Protein AF-A0A0F9GE72-F1 (afdb_monomer_lite)

InterPro domains:
  IPR002109 Glutaredoxin [PF00462] (24-58)
  IPR036249 Thioredoxin-like superfamily [SSF52833] (23-63)

Sequence (99 aa):
MSIEEMIENLSQEVEGEKGIEENILIFTLSTCMWCKKCKSFLNERKMKYRYIELDKIDPKDKAKIALFREEYDISLEVWSRKKLKYLNLLDGNSYGKTN

Foldseek 3Di:
DDVVVLCVVQKDKDAFDPPQDDAAEEEAAPPDPVRVVVVVVCVVRRHIYIYGHLVPDDPVSSVVVVVVCVVPPPDVPPPPPCVVVVVVVVVDDDPDDDD

Organism: NCBI:txid412755

Radius of gyration: 16.98 Å; chains: 1; bounding box: 46×30×39 Å

Structure (mmCIF, N/CA/C/O backbone):
data_AF-A0A0F9GE72-F1
#
_entry.id   AF-A0A0F9GE72-F1
#
loop_
_atom_site.group_PDB
_atom_site.id
_atom_site.type_symbol
_atom_site.label_atom_id
_atom_site.label_alt_id
_atom_site.label_comp_id
_atom_site.label_asym_id
_atom_site.label_entity_id
_atom_site.label_seq_id
_atom_site.pdbx_PDB_ins_code
_atom_site.Cartn_x
_atom_site.Cartn_y
_atom_site.Cartn_z
_atom_site.occupancy
_atom_site.B_iso_or_equiv
_atom_site.auth_seq_id
_atom_site.auth_comp_id
_atom_site.auth_asym_id
_atom_site.auth_atom_id
_atom_site.pdbx_PDB_model_num
ATOM 1 N N . MET A 1 1 ? 3.773 11.601 -17.931 1.00 62.34 1 MET A N 1
ATOM 2 C CA . MET A 1 1 ? 3.130 11.230 -16.663 1.00 62.34 1 MET A CA 1
ATOM 3 C C . MET A 1 1 ? 4.076 11.653 -15.567 1.00 62.34 1 MET A C 1
ATOM 5 O O . MET A 1 1 ? 5.234 11.238 -15.620 1.00 62.34 1 MET A O 1
ATOM 9 N N . SER A 1 2 ? 3.634 12.555 -14.697 1.00 78.94 2 SER A N 1
ATOM 10 C CA . SER A 1 2 ? 4.435 12.991 -13.552 1.00 78.94 2 SER A CA 1
ATOM 11 C C . SER A 1 2 ? 4.518 11.867 -12.511 1.00 78.94 2 SER A C 1
ATOM 13 O O . SER A 1 2 ? 3.772 10.884 -12.584 1.00 78.94 2 SER A O 1
ATOM 15 N N . ILE A 1 3 ? 5.453 11.964 -11.567 1.00 76.19 3 ILE A N 1
ATOM 16 C CA . ILE A 1 3 ? 5.609 10.935 -10.531 1.00 76.19 3 ILE A CA 1
ATOM 17 C C . ILE A 1 3 ? 4.402 10.911 -9.584 1.00 76.19 3 ILE A C 1
ATOM 19 O O . ILE A 1 3 ? 3.982 9.845 -9.144 1.00 76.19 3 ILE A O 1
ATOM 23 N N . GLU A 1 4 ? 3.788 12.066 -9.346 1.00 80.44 4 GLU A N 1
ATOM 24 C CA . GLU A 1 4 ? 2.589 12.232 -8.527 1.00 80.44 4 GLU A CA 1
ATOM 25 C C . GLU A 1 4 ? 1.395 11.506 -9.152 1.00 80.44 4 GLU A C 1
ATOM 27 O O . GLU A 1 4 ? 0.713 10.749 -8.467 1.00 80.44 4 GLU A O 1
ATOM 32 N N . GLU A 1 5 ? 1.192 11.653 -10.467 1.00 83.81 5 GLU A N 1
ATOM 33 C CA . GLU A 1 5 ? 0.151 10.922 -11.203 1.00 83.81 5 GLU A CA 1
ATOM 34 C C . GLU A 1 5 ? 0.367 9.405 -11.123 1.00 83.81 5 GLU A C 1
ATOM 36 O O . GLU A 1 5 ? -0.586 8.637 -10.997 1.00 83.81 5 GLU A O 1
ATOM 41 N N . MET A 1 6 ? 1.622 8.950 -11.187 1.00 83.06 6 MET A N 1
ATOM 42 C CA . MET A 1 6 ? 1.941 7.528 -11.048 1.00 83.06 6 MET A CA 1
ATOM 43 C C . MET A 1 6 ? 1.644 7.006 -9.644 1.00 83.06 6 MET A C 1
ATOM 45 O O . MET A 1 6 ? 1.077 5.924 -9.507 1.00 83.06 6 MET A O 1
ATOM 49 N N . ILE A 1 7 ? 2.036 7.755 -8.611 1.00 86.00 7 ILE A N 1
ATOM 50 C CA . ILE A 1 7 ? 1.771 7.399 -7.216 1.00 86.00 7 ILE A CA 1
ATOM 51 C C . ILE A 1 7 ? 0.267 7.300 -6.989 1.00 86.00 7 ILE A C 1
ATOM 53 O O . ILE A 1 7 ? -0.181 6.303 -6.432 1.00 86.00 7 ILE A O 1
ATOM 57 N N . GLU A 1 8 ? -0.504 8.273 -7.469 1.00 87.88 8 GLU A N 1
ATOM 58 C CA . GLU A 1 8 ? -1.957 8.272 -7.315 1.00 87.88 8 GLU A CA 1
ATOM 59 C C . GLU A 1 8 ? -2.579 7.033 -7.974 1.00 87.88 8 GLU A C 1
ATOM 61 O O . GLU A 1 8 ? -3.279 6.269 -7.313 1.00 87.88 8 GLU A O 1
ATOM 66 N N . ASN A 1 9 ? -2.220 6.757 -9.232 1.00 89.31 9 ASN A N 1
ATOM 67 C CA . ASN A 1 9 ? -2.766 5.635 -10.002 1.00 89.31 9 ASN A CA 1
ATOM 68 C C . ASN A 1 9 ? -2.397 4.251 -9.447 1.00 89.31 9 ASN A C 1
ATOM 70 O O . ASN A 1 9 ? -3.138 3.288 -9.647 1.00 89.31 9 ASN A O 1
ATOM 74 N N . LEU A 1 10 ? -1.232 4.121 -8.807 1.00 90.00 10 LEU A N 1
ATOM 75 C CA . LEU A 1 10 ? -0.733 2.839 -8.299 1.00 90.00 10 LEU A CA 1
ATOM 76 C C . LEU A 1 10 ? -1.049 2.619 -6.820 1.00 90.00 10 LEU A C 1
ATOM 78 O O . LEU A 1 10 ? -0.898 1.499 -6.322 1.00 90.00 10 LEU A O 1
ATOM 82 N N . SER A 1 11 ? -1.443 3.673 -6.109 1.00 91.00 11 SER A N 1
ATOM 83 C CA . SER A 1 11 ? -1.728 3.592 -4.686 1.00 91.00 11 SER A CA 1
ATOM 84 C C . SER A 1 11 ? -3.094 2.981 -4.401 1.00 91.00 11 SER A C 1
ATOM 86 O O . SER A 1 11 ? -4.070 3.175 -5.119 1.00 91.00 11 SER A O 1
ATOM 88 N N . GLN A 1 12 ? -3.149 2.209 -3.323 1.00 93.75 12 GLN A N 1
ATOM 89 C CA . GLN A 1 12 ? -4.368 1.650 -2.765 1.00 93.75 12 GLN A CA 1
ATOM 90 C C . GLN A 1 12 ? -4.630 2.319 -1.424 1.00 93.75 12 GLN A C 1
ATOM 92 O O . GLN A 1 12 ? -3.732 2.384 -0.583 1.00 93.75 12 GLN A O 1
ATOM 97 N N . GLU A 1 13 ? -5.849 2.804 -1.226 1.00 92.88 13 GLU A N 1
ATOM 98 C CA . GLU A 1 13 ? -6.238 3.551 -0.035 1.00 92.88 13 GLU A CA 1
ATOM 99 C C . GLU A 1 13 ? -6.942 2.663 0.991 1.00 92.88 13 GLU A C 1
ATOM 101 O O . GLU A 1 13 ? -7.710 1.758 0.655 1.00 92.88 13 GLU A O 1
ATOM 106 N N . VAL A 1 14 ? -6.655 2.931 2.261 1.00 93.38 14 VAL A N 1
ATOM 107 C CA . VAL A 1 14 ? -7.314 2.332 3.416 1.00 93.38 14 VAL A CA 1
ATOM 108 C C . VAL A 1 14 ? -7.856 3.468 4.271 1.00 93.38 14 VAL A C 1
ATOM 110 O O . VAL A 1 14 ? -7.094 4.312 4.744 1.00 93.38 14 VAL A O 1
ATOM 113 N N . GLU A 1 15 ? -9.177 3.489 4.448 1.00 90.62 15 GLU A N 1
ATOM 114 C CA . GLU A 1 15 ? -9.854 4.481 5.282 1.00 90.62 15 GLU A CA 1
ATOM 115 C C . GLU A 1 15 ? -9.577 4.245 6.772 1.00 90.62 15 GLU A C 1
ATOM 117 O O . GLU A 1 15 ? -9.456 3.107 7.233 1.00 90.62 15 GLU A O 1
ATOM 122 N N . GLY A 1 16 ? -9.506 5.343 7.521 1.00 87.25 16 GLY A N 1
ATOM 123 C CA . GLY A 1 16 ? -9.292 5.356 8.966 1.00 87.25 16 GLY A CA 1
ATOM 124 C C . GLY A 1 16 ? -10.464 5.957 9.745 1.00 87.25 16 GLY A C 1
ATOM 125 O O . GLY A 1 16 ? -11.524 6.257 9.196 1.00 87.25 16 GLY A O 1
ATOM 126 N N . GLU A 1 17 ? -10.273 6.158 11.048 1.00 87.25 17 GLU A N 1
ATOM 127 C CA . GLU A 1 17 ? -11.197 6.941 11.871 1.00 87.25 17 GLU A CA 1
ATOM 128 C C . GLU A 1 17 ? -11.137 8.435 11.523 1.00 87.25 17 GLU A C 1
ATOM 130 O O . GLU A 1 17 ? -10.074 9.008 11.269 1.00 87.25 17 GLU A O 1
ATOM 135 N N . LYS A 1 18 ? -12.309 9.085 11.531 1.00 70.25 18 LYS A N 1
ATOM 136 C CA . LYS A 1 18 ? -12.433 10.527 11.283 1.00 70.25 18 LYS A CA 1
ATOM 137 C C . LYS A 1 18 ? -11.615 11.321 12.305 1.00 70.25 18 LYS A C 1
ATOM 139 O O . LYS A 1 18 ? -11.782 11.131 13.505 1.00 70.25 18 LYS A O 1
ATOM 144 N N . GLY A 1 19 ? -10.810 12.261 11.812 1.00 65.81 19 GLY A N 1
ATOM 145 C CA . GLY A 1 19 ? -9.991 13.163 12.629 1.00 65.81 19 GLY A CA 1
ATOM 146 C C . GLY A 1 19 ? -8.499 12.822 12.665 1.00 65.81 19 GLY A C 1
ATOM 147 O O . GLY A 1 19 ? -7.734 13.595 13.231 1.00 65.81 19 GLY A O 1
ATOM 148 N N . ILE A 1 20 ? -8.075 11.712 12.044 1.00 61.19 20 ILE A N 1
ATOM 149 C CA . ILE A 1 20 ? -6.660 11.368 11.842 1.00 61.19 20 ILE A CA 1
ATOM 150 C C . ILE A 1 20 ? -6.300 11.672 10.381 1.00 61.19 20 ILE A C 1
ATOM 152 O O . ILE A 1 20 ? -6.423 10.819 9.502 1.00 61.19 20 ILE A O 1
ATOM 156 N N . GLU A 1 21 ? -5.910 12.917 10.107 1.00 59.06 21 GLU A N 1
ATOM 157 C CA . GLU A 1 21 ? -5.495 13.369 8.773 1.00 59.06 21 GLU A CA 1
ATOM 158 C C . GLU A 1 21 ? -3.972 13.287 8.631 1.00 59.06 21 GLU A C 1
ATOM 160 O O . GLU A 1 21 ? -3.265 14.288 8.716 1.00 59.06 21 GLU A O 1
ATOM 165 N N . GLU A 1 22 ? -3.449 12.078 8.425 1.00 66.44 22 GLU A N 1
ATOM 166 C CA . GLU A 1 22 ? -2.045 11.896 8.056 1.00 66.44 22 GLU A CA 1
ATOM 167 C C . GLU A 1 22 ? -1.932 11.369 6.620 1.00 66.44 22 GLU A C 1
ATOM 169 O O . GLU A 1 22 ? -2.523 10.352 6.257 1.00 66.44 22 GLU A O 1
ATOM 174 N N . ASN A 1 23 ? -1.141 12.058 5.790 1.00 76.31 23 ASN A N 1
ATOM 175 C CA . ASN A 1 23 ? -0.813 11.635 4.425 1.00 76.31 23 ASN A CA 1
ATOM 176 C C . ASN A 1 23 ? 0.251 10.528 4.448 1.00 76.31 23 ASN A C 1
ATOM 178 O O . ASN A 1 23 ? 1.393 10.721 4.031 1.00 76.31 23 ASN A O 1
ATOM 182 N N . ILE A 1 24 ? -0.118 9.358 4.966 1.00 88.44 24 ILE A N 1
ATOM 183 C CA . ILE A 1 24 ? 0.775 8.205 5.051 1.00 88.44 24 ILE A CA 1
ATOM 184 C C . ILE A 1 24 ? 0.766 7.472 3.707 1.00 88.44 24 ILE A C 1
ATOM 186 O O . ILE A 1 24 ? -0.266 6.957 3.280 1.00 88.44 24 ILE A O 1
ATOM 190 N N . LEU A 1 25 ? 1.927 7.381 3.057 1.00 88.94 25 LEU A N 1
ATOM 191 C CA . LEU A 1 25 ? 2.158 6.523 1.895 1.00 88.94 25 LEU A CA 1
ATOM 192 C C . LEU A 1 25 ? 3.252 5.507 2.229 1.00 88.94 25 LEU A C 1
ATOM 194 O O . LEU A 1 25 ? 4.371 5.890 2.565 1.00 88.94 25 LEU A O 1
ATOM 198 N N . ILE A 1 26 ? 2.950 4.214 2.106 1.00 90.06 26 ILE A N 1
ATOM 199 C CA . ILE A 1 26 ? 3.926 3.141 2.333 1.00 90.06 26 ILE A CA 1
ATOM 200 C C . ILE A 1 26 ? 4.171 2.310 1.071 1.00 90.06 26 ILE A C 1
ATOM 202 O O . ILE A 1 26 ? 3.250 1.868 0.387 1.00 90.06 26 ILE A O 1
ATOM 206 N N . PHE A 1 27 ? 5.438 2.031 0.781 1.00 90.38 27 PHE A N 1
ATOM 207 C CA . PHE A 1 27 ? 5.820 1.097 -0.276 1.00 90.38 27 PHE A CA 1
ATOM 208 C C . PHE A 1 27 ? 6.007 -0.300 0.308 1.00 90.38 27 PHE A C 1
ATOM 210 O O . PHE A 1 27 ? 6.786 -0.495 1.245 1.00 90.38 27 PHE A O 1
ATOM 217 N N . THR A 1 28 ? 5.302 -1.282 -0.244 1.00 91.88 28 THR A N 1
ATOM 218 C CA . THR A 1 28 ? 5.268 -2.642 0.291 1.00 91.88 28 THR A CA 1
ATOM 219 C C . THR A 1 28 ? 5.620 -3.695 -0.749 1.00 91.88 28 THR A C 1
ATOM 221 O O . THR A 1 28 ? 5.696 -3.427 -1.947 1.00 91.88 28 THR A O 1
ATOM 224 N N . LEU A 1 29 ? 5.909 -4.898 -0.255 1.00 92.38 29 LEU A N 1
ATOM 225 C CA . LEU A 1 29 ? 5.964 -6.115 -1.053 1.00 92.38 29 LEU A CA 1
ATOM 226 C C . LEU A 1 29 ? 4.910 -7.073 -0.510 1.00 92.38 29 LEU A C 1
ATOM 228 O O . LEU A 1 29 ? 4.890 -7.332 0.701 1.00 92.38 29 LEU A O 1
ATOM 232 N N . SER A 1 30 ? 4.100 -7.662 -1.386 1.00 90.00 30 SER A N 1
ATOM 233 C CA . SER A 1 30 ? 2.965 -8.496 -0.970 1.00 90.00 30 SER A CA 1
ATOM 234 C C . SER A 1 30 ? 3.392 -9.764 -0.211 1.00 90.00 30 SER A C 1
ATOM 236 O O . SER A 1 30 ? 2.650 -10.311 0.614 1.00 90.00 30 SER A O 1
ATOM 238 N N . THR A 1 31 ? 4.634 -10.200 -0.427 1.00 92.69 31 THR A N 1
ATOM 239 C CA . THR A 1 31 ? 5.256 -11.363 0.217 1.00 92.69 31 THR A CA 1
ATOM 240 C C . THR A 1 31 ? 6.081 -11.018 1.462 1.00 92.69 31 THR A C 1
ATOM 242 O O . THR A 1 31 ? 6.504 -11.923 2.180 1.00 92.69 31 THR A O 1
ATOM 245 N N . CYS A 1 32 ? 6.287 -9.737 1.785 1.00 93.44 32 CYS A N 1
ATOM 246 C CA . CYS A 1 32 ? 7.125 -9.332 2.914 1.00 93.44 32 CYS A CA 1
ATOM 247 C C . CYS A 1 32 ? 6.361 -9.361 4.246 1.00 93.44 32 CYS A C 1
ATOM 249 O O . CYS A 1 32 ? 5.375 -8.647 4.446 1.00 93.44 32 CYS A O 1
ATOM 251 N N . MET A 1 33 ? 6.868 -10.138 5.207 1.00 95.62 33 MET A N 1
ATOM 252 C CA . MET A 1 33 ? 6.277 -10.241 6.546 1.00 95.62 33 MET A CA 1
ATOM 253 C C . MET A 1 33 ? 6.270 -8.898 7.294 1.00 95.62 33 MET A C 1
ATOM 255 O O . MET A 1 33 ? 5.303 -8.587 7.986 1.00 95.62 33 MET A O 1
ATOM 259 N N . TRP A 1 34 ? 7.311 -8.076 7.138 1.00 95.31 34 TRP A N 1
ATOM 260 C CA . TRP A 1 34 ? 7.392 -6.762 7.786 1.00 95.31 34 TRP A CA 1
ATOM 261 C C . TRP A 1 34 ? 6.391 -5.766 7.208 1.00 95.31 34 TRP A C 1
ATOM 263 O O . TRP A 1 34 ? 5.757 -5.037 7.965 1.00 95.31 34 TRP A O 1
ATOM 273 N N . CYS A 1 35 ? 6.176 -5.793 5.891 1.00 94.56 35 CYS A N 1
ATOM 274 C CA . CYS A 1 35 ? 5.148 -4.975 5.253 1.00 94.56 35 CYS A CA 1
ATOM 275 C C . CYS A 1 35 ? 3.756 -5.325 5.783 1.00 94.56 35 CYS A C 1
ATOM 277 O O . CYS A 1 35 ? 2.979 -4.430 6.101 1.00 94.56 35 CYS A O 1
ATOM 279 N N . LYS A 1 36 ? 3.464 -6.622 5.952 1.00 95.19 36 LYS A N 1
ATOM 280 C CA . LYS A 1 36 ? 2.206 -7.076 6.561 1.00 95.19 36 LYS A CA 1
ATOM 281 C C . LYS A 1 36 ? 2.059 -6.568 7.994 1.00 95.19 36 LYS A C 1
ATOM 283 O O . LYS A 1 36 ? 1.023 -6.006 8.319 1.00 95.19 36 LYS A O 1
ATOM 288 N N . LYS A 1 37 ? 3.108 -6.687 8.819 1.00 96.38 37 LYS A N 1
ATOM 289 C CA . LYS A 1 37 ? 3.106 -6.162 10.197 1.00 96.38 37 LYS A CA 1
ATOM 290 C C . LYS A 1 37 ? 2.882 -4.648 10.251 1.00 96.38 37 LYS A C 1
ATOM 292 O O . LYS A 1 37 ? 2.119 -4.190 11.089 1.00 96.38 37 LYS A O 1
ATOM 297 N N . CYS A 1 38 ? 3.506 -3.883 9.356 1.00 95.56 38 CYS A N 1
ATOM 298 C CA . CYS A 1 38 ? 3.303 -2.436 9.260 1.00 95.56 38 CYS A CA 1
ATOM 299 C C . CYS A 1 38 ? 1.850 -2.089 8.891 1.00 95.56 38 CYS A C 1
ATOM 301 O O . CYS A 1 38 ? 1.228 -1.287 9.580 1.00 95.56 38 CYS A O 1
ATOM 303 N N . LYS A 1 39 ? 1.269 -2.760 7.885 1.00 94.81 39 LYS A N 1
ATOM 304 C CA . LYS A 1 39 ? -0.156 -2.595 7.544 1.00 94.81 39 LYS A CA 1
ATOM 305 C C . LYS A 1 39 ? -1.066 -2.939 8.723 1.00 94.81 39 LYS A C 1
ATOM 307 O O . LYS A 1 39 ? -1.968 -2.172 9.031 1.00 94.81 39 LYS A O 1
ATOM 312 N N . SER A 1 40 ? -0.806 -4.047 9.420 1.00 96.00 40 SER A N 1
ATOM 313 C CA . SER A 1 40 ? -1.549 -4.418 10.632 1.00 96.00 40 SER A CA 1
ATOM 314 C C . SER A 1 40 ? -1.454 -3.343 11.713 1.00 96.00 40 SER A C 1
ATOM 316 O O . SER A 1 40 ? -2.479 -2.949 12.249 1.00 96.00 40 SER A O 1
ATOM 318 N N . PHE A 1 41 ? -0.261 -2.803 11.970 1.00 95.19 41 PHE A N 1
ATOM 319 C CA . PHE A 1 41 ? -0.050 -1.734 12.949 1.00 95.19 41 PHE A CA 1
ATOM 320 C C . PHE A 1 41 ? -0.884 -0.477 12.649 1.00 95.19 41 PHE A C 1
ATOM 322 O O 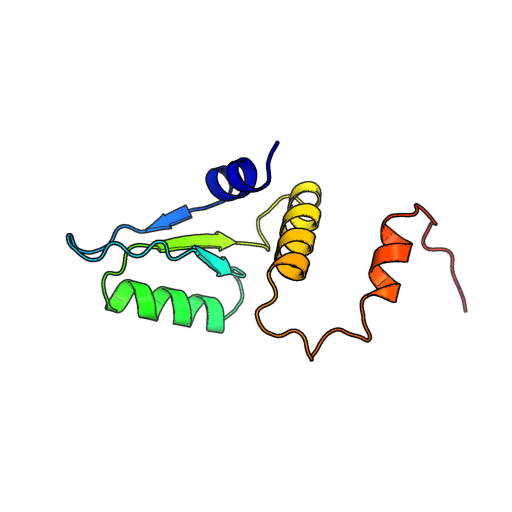. PHE A 1 41 ? -1.448 0.114 13.575 1.00 95.19 41 PHE A O 1
ATOM 329 N N . LEU A 1 42 ? -0.963 -0.077 11.373 1.00 93.38 42 LEU A N 1
ATOM 330 C CA . LEU A 1 42 ? -1.770 1.064 10.923 1.00 93.38 42 LEU A CA 1
ATOM 331 C C . LEU A 1 42 ? -3.271 0.757 11.023 1.00 93.38 42 LEU A C 1
ATOM 333 O O . LEU A 1 42 ? -4.033 1.566 11.550 1.00 93.38 42 LEU A O 1
ATOM 337 N N . ASN A 1 43 ? -3.682 -0.442 10.599 1.00 93.00 43 ASN A N 1
ATOM 338 C CA . ASN A 1 43 ? -5.071 -0.901 10.671 1.00 93.00 43 ASN A CA 1
ATOM 339 C C . ASN A 1 43 ? -5.582 -0.976 12.120 1.00 93.00 43 ASN A C 1
ATOM 341 O O . ASN A 1 43 ? -6.691 -0.538 12.404 1.00 93.00 43 ASN A O 1
ATOM 345 N N . GLU A 1 44 ? -4.778 -1.500 13.049 1.00 94.62 44 GLU A N 1
ATOM 346 C CA . GLU A 1 44 ? -5.117 -1.609 14.478 1.00 94.62 44 GLU A CA 1
ATOM 347 C C . GLU A 1 44 ? -5.374 -0.242 15.122 1.00 94.62 44 GLU A C 1
ATOM 349 O O . GLU A 1 44 ? -6.204 -0.121 16.020 1.00 94.62 44 GLU A O 1
ATOM 354 N N . ARG A 1 45 ? -4.682 0.795 14.640 1.00 91.75 45 ARG A N 1
ATOM 355 C CA . ARG A 1 45 ? -4.859 2.191 15.068 1.00 91.75 45 ARG A CA 1
ATOM 356 C C . ARG A 1 45 ? -5.917 2.933 14.267 1.00 91.75 45 ARG A C 1
ATOM 358 O O . ARG A 1 45 ? -6.128 4.112 14.523 1.00 91.75 45 ARG A O 1
ATOM 365 N N . LYS A 1 46 ? -6.555 2.258 13.304 1.00 91.44 46 LYS A N 1
ATOM 366 C CA . LYS A 1 46 ? -7.547 2.833 12.392 1.00 91.44 46 LYS A CA 1
ATOM 367 C C . LYS A 1 46 ? -7.014 4.097 11.711 1.00 91.44 46 LYS A C 1
ATOM 369 O O . LYS A 1 46 ? -7.728 5.082 11.560 1.00 91.44 46 LYS A O 1
ATOM 374 N N . MET A 1 47 ? -5.738 4.077 11.335 1.00 90.75 47 MET A N 1
ATOM 375 C CA . MET A 1 47 ? -5.115 5.173 10.604 1.00 90.75 47 MET A CA 1
ATOM 376 C C . MET A 1 47 ? -5.506 5.101 9.133 1.00 90.75 47 MET A C 1
ATOM 378 O O . MET A 1 47 ? -5.552 4.014 8.555 1.00 90.75 47 MET A O 1
ATOM 382 N N . LYS A 1 48 ? -5.741 6.264 8.527 1.00 92.50 48 LYS A N 1
ATOM 383 C CA . LYS A 1 48 ? -5.881 6.393 7.080 1.00 92.50 48 LYS A CA 1
ATOM 384 C C . LYS A 1 48 ? -4.495 6.329 6.441 1.00 92.50 48 LYS A C 1
ATOM 386 O O . LYS A 1 48 ? -3.575 7.000 6.901 1.00 92.50 48 LYS A O 1
ATOM 391 N N . TYR A 1 49 ? -4.323 5.509 5.410 1.00 92.44 49 TYR A N 1
ATOM 392 C CA . TYR A 1 49 ? -3.058 5.433 4.679 1.00 92.44 49 TYR A CA 1
ATOM 393 C C . TYR A 1 49 ? -3.252 4.921 3.257 1.00 92.44 49 TYR A C 1
ATOM 395 O O . TYR A 1 49 ? -4.235 4.258 2.930 1.00 92.44 49 TYR A O 1
ATOM 403 N N . ARG A 1 50 ? -2.257 5.193 2.417 1.00 93.12 50 ARG A N 1
ATOM 404 C CA . ARG A 1 50 ? -2.124 4.640 1.075 1.00 93.12 50 ARG A CA 1
ATOM 405 C C . ARG A 1 50 ? -0.927 3.711 1.010 1.00 93.12 50 ARG A C 1
ATOM 407 O O . ARG A 1 50 ? 0.073 3.908 1.702 1.00 93.12 50 ARG A O 1
ATOM 414 N N . TYR A 1 51 ? -0.999 2.693 0.166 1.00 93.12 51 TYR A N 1
ATOM 415 C CA . TYR A 1 51 ? 0.128 1.802 -0.061 1.00 93.12 51 TYR A CA 1
ATOM 416 C C . TYR A 1 51 ? 0.282 1.398 -1.519 1.00 93.12 51 TYR A C 1
ATOM 418 O O . TYR A 1 51 ? -0.685 1.349 -2.269 1.00 93.12 51 TYR A O 1
ATOM 426 N N . ILE A 1 52 ? 1.512 1.068 -1.901 1.00 92.12 52 ILE A N 1
ATOM 427 C CA . ILE A 1 52 ? 1.862 0.612 -3.247 1.00 92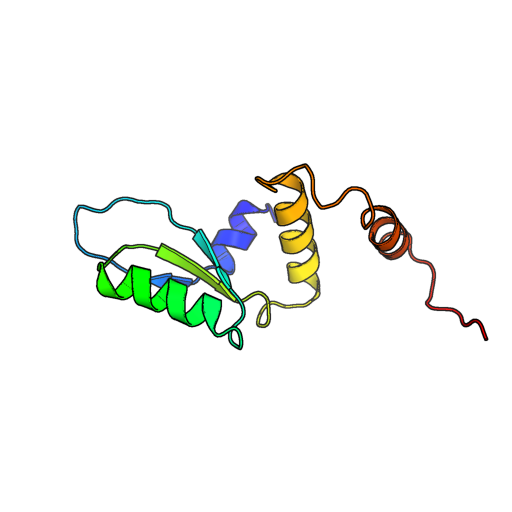.12 52 ILE A CA 1
ATOM 428 C C . ILE A 1 52 ? 2.618 -0.717 -3.135 1.00 92.12 52 ILE A C 1
ATOM 430 O O . ILE A 1 52 ? 3.662 -0.783 -2.487 1.00 92.12 52 ILE A O 1
ATOM 434 N N . GLU A 1 53 ? 2.119 -1.775 -3.780 1.00 92.75 53 GLU A N 1
ATOM 435 C CA . GLU A 1 53 ? 2.781 -3.090 -3.828 1.00 92.75 53 GLU A CA 1
ATOM 436 C C . GLU A 1 53 ? 3.793 -3.152 -4.982 1.00 92.75 53 GLU A C 1
ATOM 438 O O . GLU A 1 53 ? 3.440 -3.426 -6.128 1.00 92.75 53 GLU A O 1
ATOM 443 N N . LEU A 1 54 ? 5.074 -2.921 -4.687 1.00 88.56 54 LEU A N 1
ATOM 444 C CA . LEU A 1 54 ? 6.153 -2.813 -5.683 1.00 88.56 54 LEU A CA 1
ATOM 445 C C . LEU A 1 54 ? 6.402 -4.092 -6.497 1.00 88.56 54 LEU A C 1
ATOM 447 O O . LEU A 1 54 ? 7.049 -4.058 -7.546 1.00 88.56 54 LEU A O 1
ATOM 451 N N . ASP A 1 55 ? 5.965 -5.240 -5.992 1.00 88.81 55 ASP A N 1
ATOM 452 C CA . ASP A 1 55 ? 6.042 -6.529 -6.675 1.00 88.81 55 ASP A CA 1
ATOM 453 C C . ASP A 1 55 ? 4.885 -6.772 -7.651 1.00 88.81 55 ASP A C 1
ATOM 455 O O . ASP A 1 55 ? 4.996 -7.670 -8.481 1.00 88.81 55 ASP A O 1
ATOM 459 N N . LYS A 1 56 ? 3.816 -5.968 -7.590 1.00 89.50 56 LYS A N 1
ATOM 460 C CA . LYS A 1 56 ? 2.631 -6.088 -8.457 1.00 89.50 56 LYS A CA 1
ATOM 461 C C . LYS A 1 56 ? 2.568 -5.048 -9.577 1.00 89.50 56 LYS A C 1
ATOM 463 O O . LYS A 1 56 ? 1.657 -5.096 -10.395 1.00 89.50 56 LYS A O 1
ATOM 468 N N . ILE A 1 57 ? 3.508 -4.110 -9.601 1.00 88.50 57 ILE A N 1
ATOM 469 C CA . ILE A 1 57 ? 3.582 -3.043 -10.604 1.00 88.50 57 ILE A CA 1
ATOM 470 C C . ILE A 1 57 ? 4.279 -3.560 -11.865 1.00 88.50 57 ILE A C 1
ATOM 472 O O . ILE A 1 57 ? 5.195 -4.385 -11.778 1.00 88.50 57 ILE A O 1
ATOM 476 N N . ASP A 1 58 ? 3.879 -3.038 -13.027 1.00 86.25 58 ASP A N 1
ATOM 477 C CA . ASP A 1 58 ? 4.548 -3.328 -14.293 1.00 86.25 58 ASP A CA 1
ATOM 478 C C . ASP A 1 58 ? 6.048 -2.969 -14.215 1.00 86.25 58 ASP A C 1
ATOM 480 O O . ASP A 1 58 ? 6.416 -1.917 -13.674 1.00 86.25 58 ASP A O 1
ATOM 484 N N . PRO A 1 59 ? 6.952 -3.804 -14.756 1.00 79.31 59 PRO A N 1
ATOM 485 C CA . PRO A 1 59 ? 8.385 -3.529 -14.749 1.00 79.31 59 PRO A CA 1
ATOM 486 C C . PRO A 1 59 ? 8.779 -2.134 -15.266 1.00 79.31 59 PRO A C 1
ATOM 488 O O . PRO A 1 59 ? 9.746 -1.559 -14.762 1.00 79.31 59 PRO A O 1
ATOM 491 N N . LYS A 1 60 ? 8.036 -1.567 -16.229 1.00 78.88 60 LYS A N 1
ATOM 492 C CA . LYS A 1 60 ? 8.294 -0.225 -16.784 1.00 78.88 60 LYS A CA 1
ATOM 493 C C . LYS A 1 60 ? 8.031 0.891 -15.774 1.00 78.88 60 LYS A C 1
ATOM 495 O O . LYS A 1 60 ? 8.750 1.890 -15.764 1.00 78.88 60 LYS A O 1
ATOM 500 N N . ASP A 1 61 ? 7.043 0.710 -14.907 1.00 79.12 61 ASP A N 1
ATOM 501 C CA . ASP A 1 61 ? 6.675 1.687 -13.880 1.00 79.12 61 ASP A CA 1
ATOM 502 C C . ASP A 1 61 ? 7.503 1.503 -12.604 1.00 79.12 61 ASP A C 1
ATOM 504 O O . ASP A 1 61 ? 7.846 2.472 -11.921 1.00 79.12 61 ASP A O 1
ATOM 508 N N . LYS A 1 62 ? 7.946 0.269 -12.342 1.00 74.38 62 LYS A N 1
ATOM 509 C CA . LYS A 1 62 ? 8.837 -0.064 -11.227 1.00 74.38 62 LYS A CA 1
ATOM 510 C C . LYS A 1 62 ? 10.166 0.693 -11.275 1.00 74.38 62 LYS A C 1
ATOM 512 O O . LYS A 1 62 ? 10.653 1.112 -10.227 1.00 74.38 62 LYS A O 1
ATOM 517 N N . ALA A 1 63 ? 10.741 0.891 -12.464 1.00 71.62 63 ALA A N 1
ATOM 518 C CA . ALA A 1 63 ? 11.990 1.640 -12.630 1.00 71.62 63 ALA A CA 1
ATOM 519 C C . ALA A 1 63 ? 11.845 3.110 -12.203 1.00 71.62 63 ALA A C 1
ATOM 521 O O . ALA A 1 63 ? 12.714 3.644 -11.520 1.00 71.62 63 ALA A O 1
ATOM 522 N N . LYS A 1 64 ? 10.717 3.746 -12.530 1.00 74.12 64 LYS A N 1
ATOM 523 C CA . LYS A 1 64 ? 10.453 5.150 -12.181 1.00 74.12 64 LYS A CA 1
ATOM 524 C C . LYS A 1 64 ? 10.230 5.335 -10.679 1.00 74.12 64 LYS A C 1
ATOM 526 O O . LYS A 1 64 ? 10.763 6.270 -10.094 1.00 74.12 64 LYS A O 1
ATOM 531 N N . ILE A 1 65 ? 9.524 4.402 -10.037 1.00 73.00 65 ILE A N 1
ATOM 532 C CA . ILE A 1 65 ? 9.352 4.409 -8.574 1.00 73.00 65 ILE A CA 1
ATOM 533 C C . ILE A 1 65 ? 10.678 4.121 -7.859 1.00 73.00 65 ILE A C 1
ATOM 535 O O . ILE A 1 65 ? 10.948 4.691 -6.805 1.00 73.00 65 ILE A O 1
ATOM 539 N N . ALA A 1 66 ? 11.525 3.249 -8.412 1.00 68.25 66 ALA A N 1
ATOM 540 C CA . ALA A 1 66 ? 12.853 3.003 -7.856 1.00 68.25 66 ALA A CA 1
ATOM 541 C C . ALA A 1 66 ? 13.731 4.266 -7.889 1.00 68.25 66 ALA A C 1
ATOM 543 O O . ALA A 1 66 ? 14.369 4.560 -6.885 1.00 68.25 66 ALA A O 1
ATOM 544 N N . LEU A 1 67 ? 13.693 5.039 -8.980 1.00 66.12 67 LEU A N 1
ATOM 545 C CA . LEU A 1 67 ? 14.396 6.325 -9.084 1.00 66.12 67 LEU A CA 1
ATOM 546 C C . LEU A 1 67 ? 13.877 7.349 -8.064 1.00 66.12 67 LEU A C 1
ATOM 548 O O . LEU A 1 67 ? 14.672 7.992 -7.388 1.00 66.12 67 LEU A O 1
ATOM 552 N N . PHE A 1 68 ? 12.557 7.427 -7.871 1.00 68.19 68 PHE A N 1
ATOM 553 C CA . PHE A 1 68 ? 11.958 8.276 -6.834 1.00 68.19 68 PHE A CA 1
ATOM 554 C C . PHE A 1 68 ? 12.456 7.915 -5.423 1.00 68.19 68 PHE A C 1
ATOM 556 O O . PHE A 1 68 ? 12.743 8.790 -4.612 1.00 68.19 68 PHE A O 1
ATOM 563 N N . ARG A 1 69 ? 12.629 6.622 -5.119 1.00 62.59 69 ARG A N 1
ATOM 564 C CA . ARG A 1 69 ? 13.171 6.187 -3.818 1.00 62.59 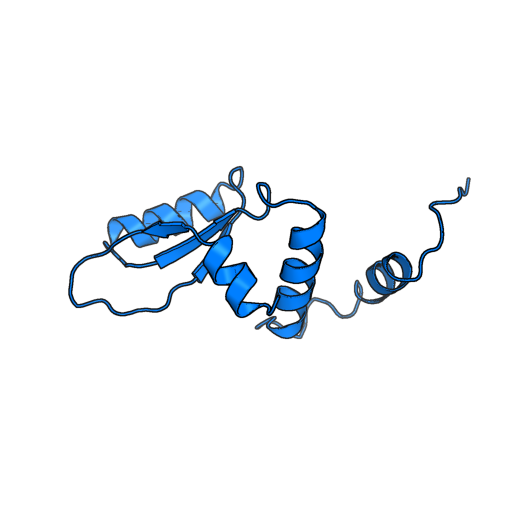69 ARG A CA 1
ATOM 565 C C . ARG A 1 69 ? 14.621 6.615 -3.593 1.00 62.59 69 ARG A C 1
ATOM 567 O O . ARG A 1 69 ? 15.002 6.773 -2.441 1.00 62.59 69 ARG A O 1
ATOM 574 N N . GLU A 1 70 ? 15.415 6.762 -4.652 1.00 58.12 70 GLU A N 1
ATOM 575 C CA . GLU A 1 70 ? 16.805 7.233 -4.562 1.00 58.12 70 GLU A CA 1
ATOM 576 C C . GLU A 1 70 ? 16.885 8.752 -4.360 1.00 58.12 70 GLU A C 1
ATOM 578 O O . GLU A 1 70 ? 17.795 9.233 -3.691 1.00 58.12 70 GLU A O 1
ATOM 583 N N . GLU A 1 71 ? 15.926 9.500 -4.905 1.00 56.16 71 GLU A N 1
ATOM 584 C CA . GLU A 1 71 ? 15.837 10.955 -4.745 1.00 56.16 71 GLU A CA 1
ATOM 585 C C . GLU A 1 71 ? 15.353 11.365 -3.343 1.00 56.16 71 GLU A C 1
ATOM 587 O O . GLU A 1 71 ? 15.809 12.371 -2.802 1.00 56.16 71 GLU A O 1
ATOM 592 N N . TYR A 1 72 ? 14.495 10.549 -2.721 1.00 59.22 72 TYR A N 1
ATOM 593 C CA . TYR A 1 72 ? 13.888 10.810 -1.409 1.00 59.22 72 TYR A CA 1
ATOM 594 C C . TYR A 1 72 ? 14.431 9.919 -0.275 1.00 59.22 72 TYR A C 1
ATOM 596 O O . TYR A 1 72 ? 13.776 9.773 0.759 1.00 59.22 72 TYR A O 1
ATOM 604 N N . ASP A 1 73 ? 15.604 9.296 -0.436 1.00 48.62 73 ASP A N 1
ATOM 605 C CA . ASP A 1 73 ? 16.187 8.447 0.611 1.00 48.62 73 ASP A CA 1
ATOM 606 C C . ASP A 1 73 ? 16.548 9.273 1.865 1.00 48.62 73 ASP A C 1
ATOM 608 O O . ASP A 1 73 ? 17.496 10.059 1.877 1.00 48.62 73 ASP A O 1
ATOM 612 N N . ILE A 1 74 ? 15.805 9.050 2.956 1.00 47.94 74 ILE A N 1
ATOM 613 C CA . ILE A 1 74 ? 15.998 9.646 4.295 1.00 47.94 74 ILE A CA 1
ATOM 614 C C . ILE A 1 74 ? 17.196 8.989 5.034 1.00 47.94 74 ILE A C 1
ATOM 616 O O . ILE A 1 74 ? 17.382 9.146 6.237 1.00 47.94 74 ILE A O 1
ATOM 620 N N . SER A 1 75 ? 18.071 8.265 4.328 1.00 46.41 75 SER A N 1
ATOM 621 C CA . SER A 1 75 ? 19.294 7.686 4.897 1.00 46.41 75 SER A CA 1
ATOM 622 C C . SER A 1 75 ? 20.488 7.749 3.936 1.00 46.41 75 SER A C 1
ATOM 624 O O . SER A 1 75 ? 21.019 6.735 3.487 1.00 46.41 75 SER A O 1
ATOM 626 N N . LEU A 1 76 ? 20.958 8.972 3.672 1.00 42.62 76 LEU A N 1
ATOM 627 C CA . LEU A 1 76 ? 22.056 9.321 2.753 1.00 42.62 76 LEU A CA 1
ATOM 628 C C . LEU A 1 76 ? 23.435 8.655 2.997 1.00 42.62 76 LEU A C 1
ATOM 630 O O . LEU A 1 76 ? 24.364 8.926 2.240 1.00 42.62 76 LEU A O 1
ATOM 634 N N . GLU A 1 77 ? 23.616 7.759 3.972 1.00 40.38 77 GLU A N 1
ATOM 635 C CA . GLU A 1 77 ? 24.933 7.147 4.241 1.00 40.38 77 GLU A CA 1
ATOM 636 C C . GLU A 1 77 ? 25.119 5.702 3.736 1.00 40.38 77 GLU A C 1
ATOM 638 O O . GLU A 1 77 ? 26.251 5.220 3.674 1.00 40.38 77 GLU A O 1
ATOM 643 N N . VAL A 1 78 ? 24.072 4.987 3.302 1.00 46.81 78 VAL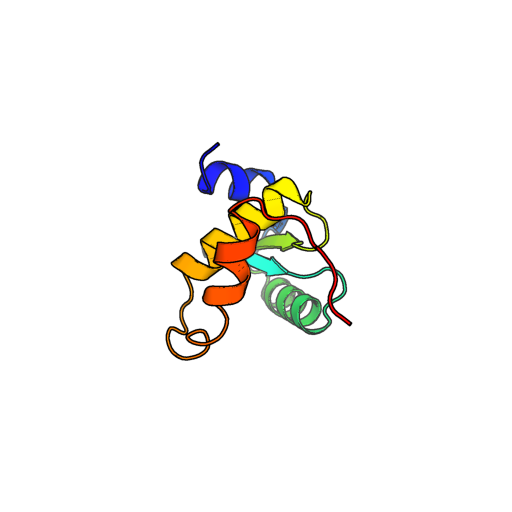 A N 1
ATOM 644 C CA . VAL A 1 78 ? 24.194 3.531 3.038 1.00 46.81 78 VAL A CA 1
ATOM 645 C C . VAL A 1 78 ? 24.484 3.175 1.565 1.00 46.81 78 VAL A C 1
ATOM 647 O O . VAL A 1 78 ? 24.936 2.063 1.276 1.00 46.81 78 VAL A O 1
ATOM 650 N N . TRP A 1 79 ? 24.308 4.090 0.600 1.00 42.69 79 TRP A N 1
ATOM 651 C CA . TRP A 1 79 ? 24.249 3.716 -0.829 1.00 42.69 79 TRP A CA 1
ATOM 652 C C . TRP A 1 79 ? 25.383 4.196 -1.755 1.00 42.69 79 TRP A C 1
ATOM 654 O O . TRP A 1 79 ? 25.310 3.993 -2.969 1.00 42.69 79 TRP A O 1
ATOM 664 N N . SER A 1 80 ? 26.498 4.712 -1.229 1.00 44.19 80 SER A N 1
ATOM 665 C CA . SER A 1 80 ? 27.643 5.150 -2.060 1.00 44.19 80 SER A CA 1
ATOM 666 C C . SER A 1 80 ? 28.335 4.042 -2.881 1.00 44.19 80 SER A C 1
ATOM 668 O O . SER A 1 80 ? 29.164 4.348 -3.731 1.00 44.19 80 SER A O 1
ATOM 670 N N . ARG A 1 81 ? 28.008 2.750 -2.698 1.00 42.44 81 ARG A N 1
ATOM 671 C CA . ARG A 1 81 ? 28.642 1.639 -3.450 1.00 42.44 81 ARG A CA 1
ATOM 672 C C . ARG A 1 81 ? 27.802 1.021 -4.573 1.00 42.44 81 ARG A C 1
ATOM 674 O O . ARG A 1 81 ? 28.353 0.255 -5.357 1.00 42.44 81 ARG A O 1
ATOM 681 N N . LYS A 1 82 ? 26.500 1.313 -4.688 1.00 48.16 82 LYS A N 1
ATOM 682 C CA . LY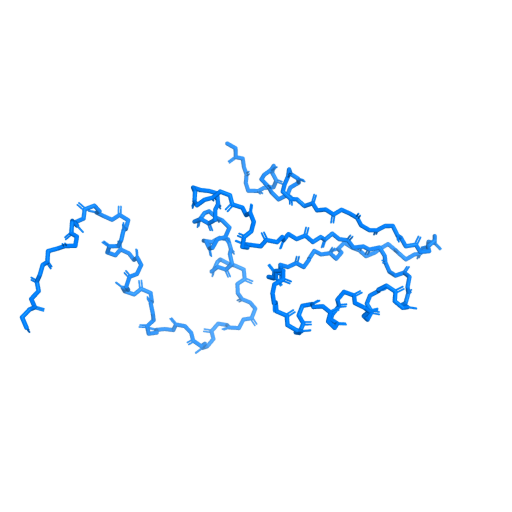S A 1 82 ? 25.621 0.665 -5.695 1.00 48.16 82 LYS A CA 1
ATOM 683 C C . LYS A 1 82 ? 25.261 1.535 -6.903 1.00 48.16 82 LYS A C 1
ATOM 685 O O . LYS A 1 82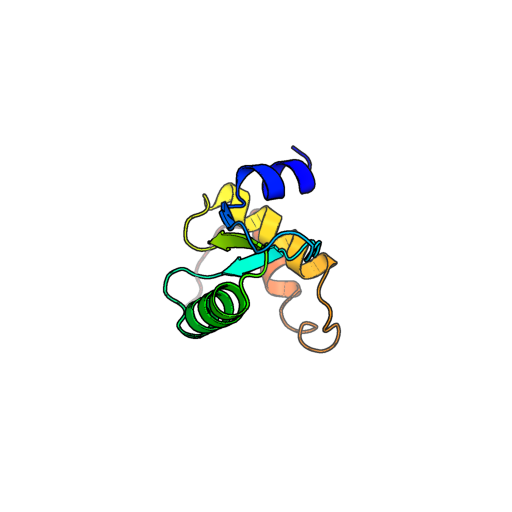 ? 24.868 0.979 -7.930 1.00 48.16 82 LYS A O 1
ATOM 690 N N . LYS A 1 83 ? 25.493 2.849 -6.829 1.00 48.59 83 LYS A N 1
ATOM 691 C CA . LYS A 1 83 ? 25.158 3.831 -7.878 1.00 48.59 83 LYS A CA 1
ATOM 692 C C . LYS A 1 83 ? 25.782 3.524 -9.250 1.00 48.59 83 LYS A C 1
ATOM 694 O O . LYS A 1 83 ? 25.162 3.761 -10.279 1.00 48.59 83 LYS A O 1
ATOM 699 N N . LEU A 1 84 ? 26.956 2.889 -9.283 1.00 51.09 84 LEU A N 1
ATOM 700 C CA . LEU A 1 84 ? 27.635 2.532 -10.537 1.00 51.09 84 LEU A CA 1
ATOM 701 C C . LEU A 1 84 ? 27.011 1.338 -11.279 1.00 51.09 84 LEU A C 1
ATOM 703 O O . LEU A 1 84 ? 27.234 1.187 -12.475 1.00 51.09 84 LEU A O 1
ATOM 707 N N . LYS A 1 85 ? 26.214 0.485 -10.623 1.00 51.75 85 LYS A N 1
ATOM 708 C CA . LYS A 1 85 ? 25.626 -0.687 -11.295 1.00 51.75 85 LYS A CA 1
ATOM 709 C C . LYS A 1 85 ? 24.388 -0.329 -12.123 1.00 51.75 85 LYS A C 1
ATOM 711 O O . LYS A 1 85 ? 24.147 -0.965 -13.142 1.00 51.75 85 LYS A O 1
ATOM 716 N N . TYR A 1 86 ? 23.626 0.677 -11.693 1.00 49.28 86 TYR A N 1
ATOM 717 C CA . TYR A 1 86 ? 22.364 1.056 -12.331 1.00 49.28 86 TYR A CA 1
ATOM 718 C C . TYR A 1 86 ? 22.519 2.096 -13.443 1.00 49.28 86 TYR A C 1
ATOM 720 O O . TYR A 1 86 ? 21.782 2.004 -14.419 1.00 49.28 86 TYR A O 1
ATOM 728 N N . LEU A 1 87 ? 23.515 2.992 -13.378 1.00 49.72 87 LEU A N 1
ATOM 729 C CA . LEU A 1 87 ? 23.829 3.868 -14.519 1.00 49.72 87 LEU A CA 1
ATOM 730 C C . LEU A 1 87 ? 24.133 3.051 -15.789 1.00 49.72 87 LEU A C 1
ATOM 732 O O . LEU A 1 87 ? 23.572 3.313 -16.844 1.00 49.72 87 LEU A O 1
ATOM 736 N N . ASN A 1 88 ? 24.899 1.965 -15.658 1.00 48.69 88 ASN A N 1
ATOM 737 C CA . ASN A 1 88 ? 25.232 1.085 -16.783 1.00 48.69 88 ASN A CA 1
ATOM 738 C C . ASN A 1 88 ? 24.034 0.296 -17.358 1.00 48.69 88 ASN A C 1
ATOM 740 O O . ASN A 1 88 ? 24.128 -0.232 -18.462 1.00 48.69 88 ASN A O 1
ATOM 744 N N . LEU A 1 89 ? 22.918 0.188 -16.626 1.00 48.75 89 LEU A N 1
ATOM 745 C CA . LEU A 1 89 ? 21.689 -0.471 -17.096 1.00 48.75 89 LEU A CA 1
ATOM 746 C C . LEU A 1 89 ? 20.817 0.460 -17.953 1.00 48.75 89 LEU A C 1
ATOM 748 O O . LEU A 1 89 ? 20.030 -0.031 -18.760 1.00 48.75 89 LEU A O 1
ATOM 752 N N . LEU A 1 90 ? 20.946 1.779 -17.783 1.00 50.22 90 LEU A N 1
ATOM 753 C CA . LEU A 1 90 ? 20.180 2.783 -18.528 1.00 50.22 90 LEU A CA 1
ATOM 754 C C . LEU A 1 90 ? 20.843 3.153 -19.866 1.00 50.22 90 LEU A C 1
ATOM 756 O O . LEU A 1 90 ? 20.140 3.542 -20.794 1.00 50.22 90 LEU A O 1
ATOM 760 N N . ASP A 1 91 ? 22.154 2.927 -19.998 1.00 46.12 91 ASP A N 1
ATOM 761 C CA . ASP A 1 91 ? 22.942 3.256 -21.197 1.00 46.12 91 ASP A CA 1
ATOM 762 C C . ASP A 1 91 ? 22.985 2.142 -22.266 1.00 46.12 91 ASP A C 1
ATOM 764 O O . ASP A 1 91 ? 23.791 2.181 -23.194 1.00 46.12 91 ASP A O 1
ATOM 768 N N . GLY A 1 92 ? 22.097 1.145 -22.188 1.00 49.22 92 GLY A N 1
ATOM 769 C CA . GLY A 1 92 ? 21.821 0.265 -23.328 1.00 49.22 92 GLY A CA 1
ATOM 770 C C . GLY A 1 92 ? 22.988 -0.611 -23.799 1.00 49.22 92 GLY A C 1
ATOM 771 O O . GLY A 1 92 ? 23.131 -0.818 -25.003 1.00 49.22 92 GLY A O 1
ATOM 772 N N . ASN A 1 93 ? 23.787 -1.181 -22.890 1.00 38.19 93 ASN A N 1
ATOM 773 C CA . ASN A 1 93 ? 24.730 -2.236 -23.263 1.00 38.19 93 ASN A CA 1
ATOM 774 C C . ASN A 1 93 ? 24.236 -3.610 -22.790 1.00 38.19 93 ASN A C 1
ATOM 776 O O . ASN A 1 93 ? 24.062 -3.875 -21.601 1.00 38.19 93 ASN A O 1
ATOM 780 N N . SER A 1 94 ? 23.972 -4.469 -23.773 1.00 41.81 94 SER A N 1
ATOM 781 C CA . SER A 1 94 ? 23.581 -5.870 -23.652 1.00 41.81 94 SER A CA 1
ATOM 782 C C . SER A 1 94 ? 24.383 -6.615 -22.585 1.00 41.81 94 SER A C 1
ATOM 784 O O . SER A 1 94 ? 25.606 -6.501 -22.539 1.00 41.81 94 SER A O 1
ATOM 786 N N . TYR A 1 95 ? 23.700 -7.444 -21.788 1.00 36.72 95 TYR A N 1
ATOM 787 C CA . TYR A 1 95 ? 24.319 -8.490 -20.972 1.00 36.72 95 TYR A CA 1
ATOM 788 C C . TYR A 1 95 ? 25.080 -9.470 -21.884 1.00 36.72 95 TYR A C 1
ATOM 790 O O . TYR A 1 95 ? 24.562 -10.499 -22.315 1.00 36.72 95 TYR A O 1
ATOM 798 N N . GLY A 1 96 ? 26.318 -9.100 -22.205 1.00 35.09 96 GLY A N 1
ATOM 799 C CA . GLY A 1 96 ? 27.354 -9.925 -22.795 1.00 35.09 96 GLY A CA 1
ATOM 800 C C . GLY A 1 96 ? 28.199 -10.557 -21.692 1.00 35.09 96 GLY A C 1
ATOM 801 O O . GLY A 1 96 ? 28.597 -9.898 -20.737 1.00 35.09 96 GLY A O 1
ATOM 802 N N . LYS A 1 97 ? 28.411 -11.862 -21.850 1.00 41.34 97 LYS A N 1
ATOM 803 C CA . LYS A 1 97 ? 29.255 -12.784 -21.079 1.00 41.34 97 LYS A CA 1
ATOM 804 C C . LYS A 1 97 ? 30.565 -12.192 -20.543 1.00 41.34 97 LYS A C 1
ATOM 806 O O . LYS A 1 97 ? 31.243 -11.495 -21.284 1.00 41.34 97 LYS A O 1
ATOM 811 N N . THR A 1 98 ? 31.010 -12.733 -19.410 1.00 30.92 98 THR A N 1
ATOM 812 C CA . THR A 1 98 ? 32.352 -13.331 -19.215 1.00 30.92 98 THR A CA 1
ATOM 813 C C . THR A 1 98 ? 32.237 -14.357 -18.073 1.00 30.92 98 THR A C 1
ATOM 815 O O . THR A 1 98 ? 31.624 -14.059 -17.052 1.00 30.92 98 THR A O 1
ATOM 818 N N . ASN A 1 99 ? 32.414 -15.648 -18.382 1.00 37.09 99 ASN A N 1
ATOM 819 C CA . ASN A 1 99 ? 33.636 -16.463 -18.221 1.00 37.09 99 ASN A CA 1
ATOM 820 C C . ASN A 1 99 ? 34.001 -16.732 -16.760 1.00 37.09 99 ASN A C 1
ATOM 822 O O . ASN A 1 99 ? 34.501 -15.797 -16.104 1.00 37.09 99 ASN A O 1
#

Secondary structure (DSSP, 8-state):
--HHHHHHHH-EEE---TT-----EEEE-TT-HHHHHHHHHHHHTT--EEEEETTTS-HHHHHHHHHHHHHS-S-TTS-TTTHHHHHHHHTT-------

pLDDT: mean 73.3, std 20.31, range [30.92, 96.38]